Protein AF-A0A8J7PPW5-F1 (afdb_monomer_lite)

pLDDT: mean 78.45, std 9.28, range [43.03, 91.88]

Structure (mmCIF, N/CA/C/O backbone):
data_AF-A0A8J7PPW5-F1
#
_entry.id   AF-A0A8J7PPW5-F1
#
loop_
_atom_site.group_PDB
_atom_site.id
_atom_site.type_symbol
_atom_site.label_atom_id
_atom_site.label_alt_id
_atom_site.label_comp_id
_atom_site.label_asym_id
_atom_site.label_entity_id
_atom_site.label_seq_id
_atom_site.pdbx_PDB_ins_code
_atom_site.Cartn_x
_atom_site.Cartn_y
_atom_site.Cartn_z
_atom_site.occupancy
_atom_site.B_iso_or_equiv
_atom_site.auth_seq_id
_atom_site.auth_comp_id
_atom_site.auth_asym_id
_atom_site.auth_atom_id
_atom_site.pdbx_PDB_model_num
ATOM 1 N N . LEU A 1 1 ? -15.523 -3.954 31.396 1.00 43.03 1 LEU A N 1
ATOM 2 C CA . LEU A 1 1 ? -14.753 -4.811 30.471 1.00 43.03 1 LEU A CA 1
ATOM 3 C C . LEU A 1 1 ? -14.202 -3.891 29.398 1.00 43.03 1 LEU A C 1
ATOM 5 O O . LEU A 1 1 ? -14.954 -3.507 28.519 1.00 43.03 1 LEU A O 1
ATOM 9 N N . THR A 1 2 ? -12.958 -3.439 29.535 1.00 46.41 2 THR A N 1
ATOM 10 C CA . THR A 1 2 ? -12.263 -2.721 28.460 1.00 46.41 2 THR A CA 1
ATOM 11 C C . THR A 1 2 ? -11.803 -3.787 27.477 1.00 46.41 2 THR A C 1
ATOM 13 O O . THR A 1 2 ? -10.902 -4.561 27.792 1.00 46.41 2 THR A O 1
ATOM 16 N N . ASN A 1 3 ? -12.523 -3.938 26.369 1.00 58.72 3 ASN A N 1
ATOM 17 C CA . ASN A 1 3 ? -12.121 -4.861 25.319 1.00 58.72 3 ASN A CA 1
ATOM 18 C C . ASN A 1 3 ? -10.900 -4.243 24.629 1.00 58.72 3 ASN A C 1
ATOM 20 O O . ASN A 1 3 ? -11.012 -3.152 24.076 1.00 58.72 3 ASN A O 1
ATOM 24 N N . GLU A 1 4 ? -9.737 -4.887 24.727 1.00 61.94 4 GLU A N 1
ATOM 25 C CA . GLU A 1 4 ? -8.589 -4.536 23.894 1.00 61.94 4 GLU A CA 1
ATOM 26 C C . GLU A 1 4 ? -9.021 -4.810 22.453 1.00 61.94 4 GLU A C 1
ATOM 28 O O . GLU A 1 4 ? -9.301 -5.954 22.098 1.00 61.94 4 GLU A O 1
ATOM 33 N N . GLY A 1 5 ? -9.208 -3.755 21.663 1.00 67.69 5 GLY A N 1
ATOM 34 C CA . GLY A 1 5 ? -9.745 -3.855 20.314 1.00 67.69 5 GLY A CA 1
ATOM 35 C C . GLY A 1 5 ? -9.038 -4.896 19.439 1.00 67.69 5 GLY A C 1
ATOM 36 O O . GLY A 1 5 ? -7.892 -5.288 19.673 1.00 67.69 5 GLY A O 1
ATOM 37 N N . ILE A 1 6 ? -9.711 -5.357 18.385 1.00 81.06 6 ILE A N 1
ATOM 38 C CA . ILE A 1 6 ? -9.096 -6.279 17.423 1.00 81.06 6 ILE A CA 1
ATOM 39 C C . ILE A 1 6 ? -8.214 -5.459 16.490 1.00 81.06 6 ILE A C 1
ATOM 41 O O . ILE A 1 6 ? -8.717 -4.592 15.779 1.00 81.06 6 ILE A O 1
ATOM 45 N N . THR A 1 7 ? -6.919 -5.773 16.440 1.00 84.19 7 THR A N 1
ATOM 46 C CA . THR A 1 7 ? -5.996 -5.210 15.447 1.00 84.19 7 THR A CA 1
ATOM 47 C C . THR A 1 7 ? -5.552 -6.283 14.459 1.00 84.19 7 THR A C 1
ATOM 49 O O . THR A 1 7 ? -5.260 -7.421 14.828 1.00 84.19 7 THR A O 1
ATOM 52 N N . ALA A 1 8 ? -5.517 -5.929 13.178 1.00 85.19 8 ALA A N 1
ATOM 53 C CA . ALA A 1 8 ? -5.027 -6.773 12.101 1.00 85.19 8 ALA A CA 1
ATOM 54 C C . ALA A 1 8 ? -4.057 -5.977 11.229 1.00 85.19 8 ALA A C 1
ATOM 56 O O . ALA A 1 8 ? -4.326 -4.829 10.880 1.00 85.19 8 ALA A O 1
ATOM 57 N N . ARG A 1 9 ? -2.939 -6.606 10.855 1.00 90.75 9 ARG A N 1
ATOM 58 C CA . ARG A 1 9 ? -1.915 -6.011 9.994 1.00 90.75 9 ARG A CA 1
ATOM 59 C C . ARG A 1 9 ? -1.585 -6.937 8.833 1.00 90.75 9 ARG A C 1
ATOM 61 O O . ARG A 1 9 ? -1.309 -8.118 9.036 1.00 90.75 9 ARG A O 1
ATOM 68 N N . ALA A 1 10 ? -1.561 -6.384 7.628 1.00 85.69 10 ALA A N 1
ATOM 69 C CA . ALA A 1 10 ? -1.131 -7.056 6.413 1.00 85.69 10 ALA A CA 1
ATOM 70 C C . ALA A 1 10 ? 0.064 -6.314 5.807 1.00 85.69 10 ALA A C 1
ATOM 72 O O . ALA A 1 10 ? 0.020 -5.104 5.600 1.00 85.69 10 ALA A O 1
ATOM 73 N N . VAL A 1 11 ? 1.134 -7.047 5.503 1.00 91.88 11 VAL A N 1
ATOM 74 C CA . VAL A 1 11 ? 2.318 -6.510 4.826 1.00 91.88 11 VAL A CA 1
ATOM 75 C C . VAL A 1 11 ? 2.656 -7.415 3.654 1.00 91.88 11 VAL A C 1
ATOM 77 O O . VAL A 1 11 ? 2.755 -8.632 3.807 1.00 91.88 11 VAL A O 1
ATOM 80 N N . GLY A 1 12 ? 2.841 -6.821 2.481 1.00 89.38 12 GLY A N 1
ATOM 81 C CA . GLY A 1 12 ? 3.198 -7.522 1.258 1.00 89.38 12 GLY A CA 1
ATOM 82 C C . GLY A 1 12 ? 4.284 -6.780 0.497 1.00 89.38 12 GLY A C 1
ATOM 83 O O . GLY A 1 12 ? 4.296 -5.553 0.435 1.00 89.38 12 GLY A O 1
ATOM 84 N N . ARG A 1 13 ? 5.197 -7.531 -0.118 1.00 90.94 13 ARG A N 1
ATOM 85 C CA . ARG A 1 13 ? 6.197 -6.996 -1.042 1.00 90.94 13 ARG A CA 1
ATOM 86 C C . ARG A 1 13 ? 6.178 -7.817 -2.315 1.00 90.94 13 ARG A C 1
ATOM 88 O O . ARG A 1 13 ? 6.279 -9.039 -2.272 1.00 90.94 13 ARG A O 1
ATOM 95 N N . LEU A 1 14 ? 6.071 -7.124 -3.435 1.00 82.94 14 LEU A N 1
ATOM 96 C CA . LEU A 1 14 ? 6.085 -7.698 -4.766 1.00 82.94 14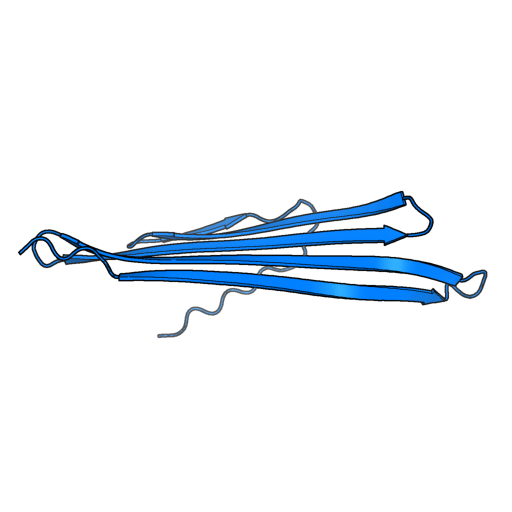 LEU A CA 1
ATOM 97 C C . LEU A 1 14 ? 7.240 -7.080 -5.548 1.00 82.94 14 LEU A C 1
ATOM 99 O O . LEU A 1 14 ? 7.484 -5.873 -5.480 1.00 82.94 14 LEU A O 1
ATOM 103 N N . GLU A 1 15 ? 7.970 -7.914 -6.278 1.00 88.31 15 GLU A N 1
ATOM 104 C CA . GLU A 1 15 ? 9.101 -7.483 -7.090 1.00 88.31 15 GLU A CA 1
ATOM 105 C C . GLU A 1 15 ? 9.022 -8.107 -8.475 1.00 88.31 15 GLU A C 1
ATOM 107 O O . GLU A 1 15 ? 8.753 -9.299 -8.612 1.00 88.31 15 GLU A O 1
ATOM 112 N N . TRP A 1 16 ? 9.318 -7.305 -9.494 1.00 85.00 16 TRP A N 1
ATOM 113 C CA . TRP A 1 16 ? 9.348 -7.749 -10.880 1.00 85.00 16 TRP A CA 1
ATOM 114 C C . TRP A 1 16 ? 10.591 -7.228 -11.582 1.00 85.00 16 TRP A C 1
ATOM 116 O O . TRP A 1 16 ? 10.998 -6.076 -11.399 1.00 85.00 16 TRP A O 1
ATOM 126 N N . SER A 1 17 ? 11.161 -8.065 -12.442 1.00 87.56 17 SER A N 1
ATOM 127 C CA . SER A 1 17 ? 12.060 -7.601 -13.492 1.00 87.56 17 SER A CA 1
ATOM 128 C C . SER A 1 17 ? 11.224 -6.967 -14.595 1.00 87.56 17 SER A C 1
ATOM 130 O O . SER A 1 17 ? 10.292 -7.581 -15.109 1.00 87.56 17 SER A O 1
ATOM 132 N N . VAL A 1 18 ? 11.554 -5.731 -14.946 1.00 81.94 18 VAL A N 1
ATOM 133 C CA . VAL A 1 18 ? 10.913 -5.000 -16.036 1.00 81.94 18 VAL A CA 1
ATOM 134 C C . VAL A 1 18 ? 11.868 -4.984 -17.205 1.00 81.94 18 VAL A C 1
ATOM 136 O O . VAL A 1 18 ? 13.056 -4.728 -17.037 1.00 81.94 18 VAL A O 1
ATOM 139 N N . ASP A 1 19 ? 11.350 -5.239 -18.393 1.00 83.69 19 ASP A N 1
ATOM 140 C CA . ASP A 1 19 ? 12.122 -5.122 -19.610 1.00 83.69 19 ASP A CA 1
ATOM 141 C C . ASP A 1 19 ? 11.262 -4.478 -20.693 1.00 83.69 19 ASP A C 1
ATOM 143 O O . ASP A 1 19 ? 10.183 -4.974 -21.020 1.00 83.69 19 ASP A O 1
ATOM 147 N N . VAL A 1 20 ? 11.716 -3.331 -21.191 1.00 76.25 20 VAL A N 1
ATOM 148 C CA . VAL A 1 20 ? 11.012 -2.532 -22.187 1.00 76.25 20 VAL A CA 1
ATOM 149 C C . VAL A 1 20 ? 11.841 -2.498 -23.460 1.00 76.25 20 VAL A C 1
ATOM 151 O O . VAL A 1 20 ? 12.952 -1.967 -23.485 1.00 76.25 20 VAL A O 1
ATOM 154 N N . ASN A 1 21 ? 11.278 -3.026 -24.543 1.00 79.94 21 ASN A N 1
ATOM 155 C CA . ASN A 1 21 ? 11.833 -2.863 -25.878 1.00 79.94 21 ASN A CA 1
ATOM 156 C C . ASN A 1 21 ? 11.267 -1.583 -26.508 1.00 79.94 21 ASN A C 1
ATOM 158 O O . ASN A 1 21 ? 10.073 -1.499 -26.782 1.00 79.94 21 ASN A O 1
ATOM 162 N N . LEU A 1 22 ? 12.128 -0.593 -26.731 1.00 76.00 22 LEU A N 1
ATOM 163 C CA . LEU A 1 22 ? 11.774 0.712 -27.296 1.00 76.00 22 LEU A CA 1
ATOM 164 C C . LEU A 1 22 ? 11.902 0.748 -28.830 1.00 76.00 22 LEU A C 1
ATOM 166 O O . LEU A 1 22 ? 11.790 1.809 -29.435 1.00 76.00 22 LEU A O 1
ATOM 170 N N . GLY A 1 23 ? 12.193 -0.385 -29.478 1.00 77.75 23 GLY A N 1
ATOM 171 C CA . GLY A 1 23 ? 12.404 -0.486 -30.926 1.00 77.75 23 GLY A CA 1
ATOM 172 C C . GLY A 1 23 ? 13.799 -0.044 -31.389 1.00 77.75 23 GLY A C 1
ATOM 173 O O . GLY A 1 23 ? 14.355 -0.657 -32.292 1.00 77.75 23 GLY A O 1
ATOM 174 N N . PHE A 1 24 ? 14.407 0.949 -30.732 1.00 81.44 24 PHE A N 1
ATOM 175 C CA . PHE A 1 24 ? 15.800 1.383 -30.951 1.00 81.44 24 PHE A CA 1
ATOM 176 C C . PHE A 1 24 ? 16.759 0.968 -29.820 1.00 81.44 24 PHE A C 1
ATOM 178 O O . PHE A 1 24 ? 17.931 1.337 -29.817 1.00 81.44 24 PHE A O 1
ATOM 185 N N . GLY A 1 25 ? 16.270 0.210 -28.838 1.00 74.00 25 GLY A N 1
ATOM 186 C CA . GLY A 1 25 ? 17.047 -0.237 -27.689 1.00 74.00 25 GLY A CA 1
ATOM 187 C C . GLY A 1 25 ? 16.180 -0.959 -26.665 1.00 74.00 25 GLY A C 1
ATOM 188 O O . GLY A 1 25 ? 14.951 -0.923 -26.734 1.00 74.00 25 GLY A O 1
ATOM 189 N N . ARG A 1 26 ? 16.828 -1.623 -25.707 1.00 77.31 26 ARG A N 1
ATOM 190 C CA . ARG A 1 26 ? 16.170 -2.381 -24.640 1.00 77.31 26 ARG A CA 1
ATOM 191 C C . ARG A 1 26 ? 16.551 -1.786 -23.290 1.00 77.31 26 ARG A C 1
ATOM 193 O O . ARG A 1 26 ? 17.731 -1.567 -23.023 1.00 77.31 26 ARG A O 1
ATOM 200 N N . VAL A 1 27 ? 15.555 -1.499 -22.462 1.00 77.75 27 VAL A N 1
ATOM 201 C CA . VAL A 1 27 ? 15.733 -0.952 -21.119 1.00 77.75 27 VAL A CA 1
ATOM 202 C C . VAL A 1 27 ? 15.239 -1.981 -20.121 1.00 77.75 27 VAL A C 1
ATOM 204 O O . VAL A 1 27 ? 14.041 -2.226 -20.012 1.00 77.75 27 VAL A O 1
ATOM 207 N N . SER A 1 28 ? 16.169 -2.567 -19.377 1.00 82.94 28 SER A N 1
ATOM 208 C CA . SER A 1 28 ? 15.845 -3.479 -18.285 1.00 82.94 28 SER A CA 1
ATOM 209 C C . SER A 1 28 ? 15.904 -2.747 -16.944 1.00 82.94 28 SER A C 1
ATOM 211 O O . SER A 1 28 ? 16.663 -1.789 -16.744 1.00 82.94 28 SER A O 1
ATOM 213 N N . GLY A 1 29 ? 15.079 -3.197 -16.013 1.00 83.50 29 GLY A N 1
ATOM 214 C CA . GLY A 1 29 ? 14.860 -2.546 -14.741 1.00 83.50 29 GLY A CA 1
ATOM 215 C C . GLY A 1 29 ? 14.208 -3.450 -13.706 1.00 83.50 29 GLY A C 1
ATOM 216 O O . GLY A 1 29 ? 13.976 -4.638 -13.930 1.00 83.50 29 GLY A O 1
ATOM 217 N N . LYS A 1 30 ? 13.910 -2.866 -12.548 1.00 85.94 30 LYS A N 1
ATOM 218 C CA . LYS A 1 30 ? 13.211 -3.529 -11.447 1.00 85.94 30 LYS A CA 1
ATOM 219 C C . LYS A 1 30 ? 12.063 -2.653 -10.972 1.00 85.94 30 LYS A C 1
ATOM 221 O O . LYS A 1 30 ? 12.285 -1.488 -10.638 1.00 85.94 30 LYS A O 1
ATOM 226 N N . ALA A 1 31 ? 10.868 -3.229 -10.924 1.00 80.69 31 ALA A N 1
ATOM 227 C CA . ALA A 1 31 ? 9.723 -2.656 -10.237 1.00 80.69 31 ALA A CA 1
ATOM 228 C C . ALA A 1 31 ? 9.587 -3.315 -8.864 1.00 80.69 31 ALA A C 1
ATOM 230 O O . ALA A 1 31 ? 9.667 -4.538 -8.745 1.00 80.69 31 ALA A O 1
ATOM 231 N N . VAL A 1 32 ? 9.386 -2.506 -7.831 1.00 85.50 32 VAL A N 1
ATOM 232 C CA . VAL A 1 32 ? 9.071 -2.978 -6.480 1.00 85.50 32 VAL A CA 1
ATOM 233 C C . VAL A 1 32 ? 7.801 -2.287 -6.026 1.00 85.50 32 VAL A C 1
ATOM 235 O O . VAL A 1 32 ? 7.707 -1.064 -6.137 1.00 85.50 32 VAL A O 1
ATOM 238 N N . ALA A 1 33 ? 6.858 -3.070 -5.512 1.00 81.50 33 ALA A N 1
ATOM 239 C CA . ALA A 1 33 ? 5.693 -2.579 -4.801 1.00 81.50 33 ALA A CA 1
ATOM 240 C C . ALA A 1 33 ? 5.700 -3.123 -3.370 1.00 81.50 33 ALA A C 1
ATOM 242 O O . ALA A 1 33 ? 5.909 -4.318 -3.156 1.00 81.50 33 ALA A O 1
ATOM 243 N N . GLN A 1 34 ? 5.464 -2.256 -2.396 1.00 88.25 34 GLN A N 1
ATOM 244 C CA . GLN A 1 34 ? 5.258 -2.639 -1.004 1.00 88.25 34 GLN A CA 1
ATOM 245 C C . GLN A 1 34 ? 3.899 -2.129 -0.558 1.00 88.25 34 GLN A C 1
ATOM 247 O O . GLN A 1 34 ? 3.587 -0.959 -0.766 1.00 88.25 34 GLN A O 1
ATOM 252 N N . VAL A 1 35 ? 3.110 -3.019 0.032 1.00 86.56 35 VAL A N 1
ATOM 253 C CA . VAL A 1 35 ? 1.783 -2.733 0.564 1.00 86.56 35 VAL A CA 1
ATOM 254 C C . VAL A 1 35 ? 1.809 -2.977 2.061 1.00 86.56 35 VAL A C 1
ATOM 256 O O . VAL A 1 35 ? 2.255 -4.030 2.513 1.00 86.56 35 VAL A O 1
ATOM 259 N N . GLU A 1 36 ? 1.313 -2.013 2.816 1.00 89.25 36 GLU A N 1
ATOM 260 C CA . GLU A 1 36 ? 1.076 -2.137 4.249 1.00 89.25 36 GLU A CA 1
ATOM 261 C C . GLU A 1 36 ? -0.353 -1.716 4.533 1.00 89.25 36 GLU A C 1
ATOM 263 O O . GLU A 1 36 ? -0.784 -0.665 4.062 1.00 89.25 36 GLU A O 1
ATOM 268 N N . ALA A 1 37 ? -1.084 -2.532 5.278 1.00 86.38 37 ALA A N 1
ATOM 269 C CA . ALA A 1 37 ? -2.422 -2.213 5.724 1.00 86.38 37 ALA A CA 1
ATOM 270 C C . ALA A 1 37 ? -2.596 -2.572 7.196 1.00 86.38 37 ALA A C 1
ATOM 272 O O . ALA A 1 37 ? -2.162 -3.635 7.639 1.00 86.38 37 ALA A O 1
ATOM 273 N N . ASP A 1 38 ? -3.277 -1.695 7.916 1.00 87.31 38 ASP A N 1
ATOM 274 C CA . ASP A 1 38 ? -3.642 -1.843 9.313 1.00 87.31 38 ASP A CA 1
ATOM 275 C C . ASP A 1 38 ? -5.150 -1.639 9.442 1.00 87.31 38 ASP A C 1
ATOM 277 O O . ASP A 1 38 ? -5.733 -0.761 8.799 1.00 87.31 38 ASP A O 1
ATOM 281 N N . LEU A 1 39 ? -5.778 -2.452 10.280 1.00 86.75 39 LEU A N 1
ATOM 282 C CA . LEU A 1 39 ? -7.183 -2.361 10.643 1.00 86.75 39 LEU A CA 1
ATOM 283 C C . LEU A 1 39 ? -7.295 -2.503 12.157 1.00 86.75 39 LEU A C 1
ATOM 285 O O . LEU A 1 39 ? -6.683 -3.398 12.737 1.00 86.75 39 LEU A O 1
ATOM 289 N N . ALA A 1 40 ? -8.087 -1.646 12.783 1.00 85.75 40 ALA A N 1
ATOM 290 C CA . ALA A 1 40 ? -8.374 -1.678 14.205 1.00 85.75 40 ALA A CA 1
ATOM 291 C C . ALA A 1 40 ? -9.877 -1.504 14.450 1.00 85.75 40 ALA A C 1
ATOM 293 O O . ALA A 1 40 ? -10.529 -0.655 13.836 1.00 85.75 40 ALA A O 1
ATOM 294 N N . LEU A 1 41 ? -10.404 -2.327 15.351 1.00 84.44 41 LEU A N 1
ATOM 295 C CA . LEU A 1 41 ? -11.773 -2.293 15.849 1.00 84.44 41 LEU A CA 1
ATOM 296 C C . LEU A 1 41 ? -11.738 -2.075 17.356 1.00 84.44 41 LEU A C 1
ATOM 298 O O . LEU A 1 41 ? -11.389 -3.000 18.085 1.00 84.44 41 LEU A O 1
ATOM 302 N N . ASP A 1 42 ? -12.150 -0.900 17.808 1.00 83.88 42 ASP A N 1
ATOM 303 C CA . ASP A 1 42 ? -12.209 -0.554 19.227 1.00 83.88 42 ASP A CA 1
ATOM 304 C C . ASP A 1 42 ? -13.661 -0.5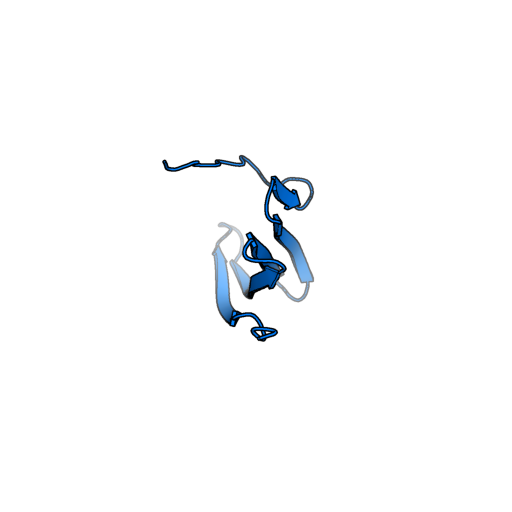11 19.710 1.00 83.88 42 ASP A C 1
ATOM 306 O O . ASP A 1 42 ? -14.563 -0.146 18.955 1.00 83.88 42 ASP A O 1
ATOM 310 N N . ILE A 1 43 ? -13.898 -0.901 20.966 1.00 81.38 43 ILE A N 1
ATOM 311 C CA . ILE A 1 43 ? -15.219 -0.805 21.600 1.00 81.38 43 ILE A CA 1
ATOM 312 C C . ILE A 1 43 ? -15.107 0.107 22.816 1.00 81.38 43 ILE A C 1
ATOM 314 O O . ILE A 1 43 ? -14.489 -0.264 23.815 1.00 81.38 43 ILE A O 1
ATOM 318 N N . GLU A 1 44 ? -15.736 1.274 22.741 1.00 81.25 44 GLU A N 1
ATOM 319 C CA . GLU A 1 44 ? -15.761 2.276 23.808 1.00 81.25 44 GLU A CA 1
ATOM 320 C C . GLU A 1 44 ? -17.222 2.602 24.131 1.00 81.25 44 GLU A C 1
ATOM 322 O O . GLU A 1 44 ? -18.016 2.869 23.234 1.00 81.25 44 GLU A O 1
ATOM 327 N N . ASP A 1 45 ? -17.610 2.473 25.403 1.00 85.44 45 ASP A N 1
ATOM 328 C CA . ASP A 1 45 ? -18.975 2.727 25.896 1.00 85.44 45 ASP A CA 1
ATOM 329 C C . ASP A 1 45 ? -20.111 2.009 25.132 1.00 85.44 45 ASP A C 1
ATOM 331 O O . ASP A 1 45 ? -21.257 2.453 25.100 1.00 85.44 45 ASP A O 1
ATOM 335 N N . GLY A 1 46 ? -19.807 0.844 24.550 1.00 79.88 46 GLY A N 1
ATOM 336 C CA . GLY A 1 46 ? -20.756 0.049 23.763 1.00 79.88 46 GLY A CA 1
ATOM 337 C C . GLY A 1 46 ? -20.878 0.480 22.298 1.00 79.88 46 GLY A C 1
ATOM 338 O O . GLY A 1 46 ? -21.585 -0.181 21.538 1.00 79.88 46 GLY A O 1
ATOM 339 N N . GLU A 1 47 ? -20.166 1.526 21.883 1.00 80.94 47 GLU A N 1
ATOM 340 C CA . GLU A 1 47 ? -20.004 1.912 20.484 1.00 80.94 47 GLU A CA 1
ATOM 341 C C . GLU A 1 47 ? -18.781 1.220 19.867 1.00 80.94 47 GLU A C 1
ATOM 343 O O . GLU A 1 47 ? -17.756 1.025 20.521 1.00 80.94 47 GLU A O 1
ATOM 348 N N . VAL A 1 48 ? -18.892 0.838 18.590 1.00 81.00 48 VAL A N 1
ATOM 349 C CA . VAL A 1 48 ? -17.805 0.210 17.823 1.00 81.00 48 VAL A CA 1
ATOM 350 C C . VAL A 1 48 ? -17.158 1.252 16.915 1.00 81.00 48 VAL A C 1
ATOM 352 O O . VAL A 1 48 ? -17.825 1.861 16.076 1.00 81.00 48 VAL A O 1
ATOM 355 N N . PHE A 1 49 ? -15.845 1.413 17.038 1.00 83.94 49 PHE A N 1
ATOM 356 C CA . PHE A 1 49 ? -15.034 2.310 16.227 1.00 83.94 49 PHE A CA 1
ATOM 357 C C . PHE A 1 49 ? -14.146 1.504 15.282 1.00 83.94 49 PHE A C 1
ATOM 359 O O . PHE A 1 49 ? -13.355 0.671 15.713 1.00 83.94 49 PHE A O 1
ATOM 366 N N . LEU A 1 50 ? -14.262 1.781 13.983 1.00 83.44 50 LEU A N 1
ATOM 367 C CA . LEU A 1 50 ? -13.390 1.218 12.957 1.00 83.44 50 LEU A CA 1
ATOM 368 C C . LEU A 1 50 ? -12.370 2.268 12.527 1.00 83.44 50 LEU A C 1
ATOM 370 O O . LEU A 1 50 ? -12.727 3.365 12.081 1.00 83.44 50 LEU A O 1
ATOM 374 N N . SER A 1 51 ? -11.094 1.912 12.596 1.00 84.81 51 SER A N 1
ATOM 375 C CA . SER A 1 51 ? -10.032 2.671 11.952 1.00 84.81 51 SER A CA 1
ATOM 376 C C . SER A 1 51 ? -9.153 1.758 11.119 1.00 84.81 51 SER A C 1
ATOM 378 O O . SER A 1 51 ? -9.017 0.569 11.387 1.00 84.81 51 SER A O 1
ATOM 380 N N . GLY A 1 52 ? -8.579 2.306 10.062 1.00 84.62 52 GLY A N 1
ATOM 381 C CA . GLY A 1 52 ? -7.666 1.554 9.228 1.00 84.62 52 GLY A CA 1
ATOM 382 C C . GLY A 1 52 ? -6.886 2.453 8.296 1.00 84.62 52 GLY A C 1
ATOM 383 O O . GLY A 1 52 ? -7.288 3.579 7.994 1.00 84.62 52 GLY A O 1
ATOM 384 N N . SER A 1 53 ? -5.757 1.949 7.836 1.00 85.94 53 SER A N 1
ATOM 385 C 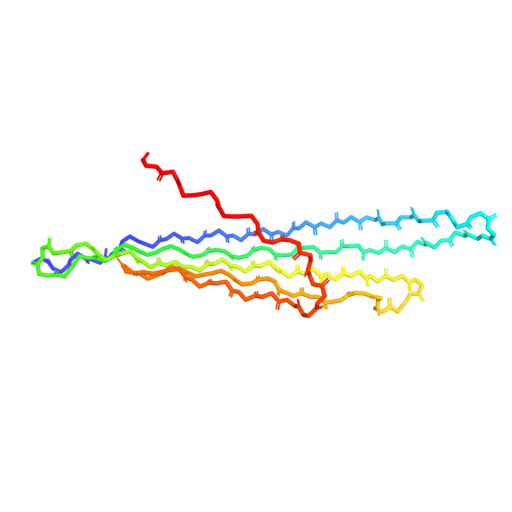CA . SER A 1 53 ? -4.928 2.601 6.835 1.00 85.94 53 SER A CA 1
ATOM 386 C C . SER A 1 53 ? -4.364 1.570 5.888 1.00 85.94 53 SER A C 1
ATOM 388 O O . SER A 1 53 ? -4.033 0.470 6.303 1.00 85.94 53 SER A O 1
ATOM 390 N N . ALA A 1 54 ? -4.222 1.940 4.626 1.00 83.19 54 ALA A N 1
ATOM 391 C CA . ALA A 1 54 ? -3.480 1.175 3.647 1.00 83.19 54 ALA A CA 1
ATOM 392 C C . ALA A 1 54 ? -2.521 2.113 2.921 1.00 83.19 54 ALA A C 1
ATOM 394 O O . ALA A 1 54 ? -2.881 3.230 2.551 1.00 83.19 54 ALA A O 1
ATOM 395 N N . SER A 1 55 ? -1.295 1.669 2.702 1.00 85.38 55 SER A N 1
ATOM 396 C CA . SER A 1 55 ? -0.323 2.371 1.884 1.00 85.38 55 SER A CA 1
ATOM 397 C C . SER A 1 55 ? 0.287 1.411 0.880 1.00 85.38 55 SER A C 1
ATOM 399 O O . SER A 1 55 ? 0.566 0.256 1.191 1.00 85.38 55 SER A O 1
ATOM 401 N N . ALA A 1 56 ? 0.473 1.894 -0.341 1.00 81.75 56 ALA A N 1
ATOM 402 C CA . ALA A 1 56 ? 1.181 1.188 -1.389 1.00 81.75 56 ALA A CA 1
ATOM 403 C C . ALA A 1 56 ? 2.280 2.104 -1.916 1.00 81.75 56 ALA A C 1
ATOM 405 O O . ALA A 1 56 ? 2.004 3.206 -2.388 1.00 81.75 56 ALA A O 1
ATOM 406 N N . THR A 1 57 ? 3.531 1.665 -1.840 1.00 85.94 57 THR A N 1
ATOM 407 C CA . THR A 1 57 ? 4.674 2.388 -2.404 1.00 85.94 57 THR A CA 1
ATOM 408 C C . THR A 1 57 ? 5.201 1.631 -3.608 1.00 85.94 57 THR A C 1
ATOM 410 O O . THR A 1 57 ? 5.298 0.407 -3.586 1.00 85.94 57 THR A O 1
ATOM 413 N N . GLY A 1 58 ? 5.508 2.360 -4.677 1.00 82.75 58 GLY A N 1
ATOM 414 C CA . GLY A 1 58 ? 6.007 1.812 -5.930 1.00 82.75 58 GLY A CA 1
ATOM 415 C C . GLY A 1 58 ? 7.280 2.521 -6.368 1.00 82.75 58 GLY A C 1
ATOM 416 O O . GLY A 1 58 ? 7.339 3.753 -6.362 1.00 82.75 58 GLY A O 1
ATOM 417 N N . LYS A 1 59 ? 8.289 1.751 -6.784 1.00 85.00 59 LYS A N 1
ATOM 418 C CA . LYS A 1 59 ? 9.531 2.274 -7.367 1.00 85.00 59 LYS A CA 1
ATOM 419 C C . LYS A 1 59 ? 9.903 1.507 -8.629 1.00 85.00 59 LYS A C 1
ATOM 421 O O . LYS A 1 59 ? 9.909 0.279 -8.617 1.00 85.00 59 LYS A O 1
ATOM 426 N N . LEU A 1 60 ? 10.283 2.234 -9.681 1.00 78.81 60 LEU A N 1
ATOM 427 C CA . LEU A 1 60 ? 10.871 1.677 -10.900 1.00 78.81 60 LEU A CA 1
ATOM 428 C C . LEU A 1 60 ? 12.299 2.199 -11.077 1.00 78.81 60 LEU A C 1
ATOM 430 O O . LEU A 1 60 ? 12.535 3.411 -11.096 1.00 78.81 60 LEU A O 1
ATOM 434 N N . ILE A 1 61 ? 13.245 1.273 -11.218 1.00 82.38 61 ILE A N 1
ATOM 435 C CA . ILE A 1 61 ? 14.654 1.559 -11.507 1.00 82.38 61 ILE A CA 1
ATOM 436 C C . ILE A 1 61 ? 14.975 1.010 -12.891 1.00 82.38 61 ILE A C 1
ATOM 438 O O . ILE A 1 61 ? 14.752 -0.172 -13.124 1.00 82.38 61 ILE A O 1
ATOM 442 N N . ALA A 1 62 ? 15.525 1.836 -13.775 1.00 80.12 62 ALA A N 1
ATOM 443 C CA . ALA A 1 62 ? 15.909 1.473 -15.135 1.00 80.12 62 ALA A CA 1
ATOM 444 C C . ALA A 1 62 ? 17.309 2.018 -15.448 1.00 80.12 62 ALA A C 1
ATOM 446 O O . ALA A 1 62 ? 17.587 3.191 -15.197 1.00 80.12 62 ALA A O 1
ATOM 447 N N . GLY A 1 63 ? 18.213 1.167 -15.949 1.00 78.25 63 GLY A N 1
ATOM 448 C CA . GLY A 1 63 ? 19.590 1.576 -16.272 1.00 78.25 63 GLY A CA 1
ATOM 449 C C . GLY A 1 63 ? 20.360 2.203 -15.097 1.00 78.25 63 GLY A C 1
ATOM 450 O O . GLY A 1 63 ? 21.164 3.104 -15.301 1.00 78.25 63 GLY A O 1
ATOM 451 N N . GLY A 1 64 ? 20.060 1.787 -13.860 1.00 80.69 64 GLY A N 1
ATOM 452 C CA . GLY A 1 64 ? 20.644 2.347 -12.632 1.00 80.69 64 GLY A CA 1
ATOM 453 C C . GLY A 1 64 ? 19.966 3.618 -12.098 1.00 80.69 64 GLY A C 1
ATOM 454 O O . GLY A 1 64 ? 20.253 4.020 -10.974 1.00 80.69 64 GLY A O 1
ATOM 455 N N . ASN A 1 65 ? 19.023 4.212 -12.836 1.00 79.50 65 ASN A N 1
ATOM 456 C CA . ASN A 1 65 ? 18.328 5.441 -12.444 1.00 79.50 65 ASN A CA 1
ATOM 457 C C . ASN A 1 65 ? 16.904 5.160 -11.949 1.00 79.50 65 ASN A C 1
ATOM 459 O O . ASN A 1 65 ? 16.213 4.287 -12.472 1.00 79.50 65 ASN A O 1
ATOM 463 N N . THR A 1 66 ? 16.437 5.917 -10.950 1.00 80.69 66 THR A N 1
ATOM 464 C CA . THR A 1 66 ? 15.025 5.867 -10.529 1.00 80.69 66 THR A CA 1
ATOM 465 C C . THR A 1 66 ? 14.194 6.680 -11.513 1.00 80.69 66 THR A C 1
ATOM 467 O O . THR A 1 66 ? 14.380 7.888 -11.611 1.00 80.69 66 THR A O 1
ATOM 470 N N . VAL A 1 67 ? 13.287 6.021 -12.230 1.00 80.75 67 VAL A N 1
ATOM 471 C CA . VAL A 1 67 ? 12.430 6.661 -13.246 1.00 80.75 67 VAL A CA 1
ATOM 472 C C . VAL A 1 67 ? 11.023 6.945 -12.729 1.00 80.75 67 VAL A C 1
ATOM 474 O O . VAL A 1 67 ? 10.353 7.846 -13.218 1.00 80.75 67 VAL A O 1
ATOM 477 N N . PHE A 1 68 ? 10.589 6.212 -11.704 1.00 78.12 68 PHE A N 1
ATOM 478 C CA . PHE A 1 68 ? 9.343 6.472 -10.996 1.00 78.12 68 PHE A CA 1
ATOM 479 C C . PHE A 1 68 ? 9.501 6.133 -9.516 1.00 78.12 68 PHE A C 1
ATOM 481 O O . PHE A 1 68 ? 10.111 5.120 -9.159 1.00 78.12 68 PHE A O 1
ATOM 488 N N . SER A 1 69 ? 8.924 6.975 -8.666 1.00 83.62 69 SER A N 1
ATOM 489 C CA . SER A 1 69 ? 8.761 6.733 -7.238 1.00 83.62 69 SER A CA 1
ATOM 490 C C . SER A 1 69 ? 7.475 7.410 -6.787 1.00 83.62 69 SER A C 1
ATOM 492 O O . SER A 1 69 ? 7.326 8.619 -6.957 1.00 83.62 69 SER A O 1
ATOM 494 N N . GLY A 1 70 ? 6.555 6.648 -6.208 1.00 80.38 70 GLY A N 1
ATOM 495 C CA . GLY A 1 70 ? 5.277 7.174 -5.741 1.00 80.38 70 GLY A CA 1
ATOM 496 C C . GLY A 1 70 ? 4.690 6.339 -4.613 1.00 80.38 70 GLY A C 1
ATOM 497 O O . GLY A 1 70 ? 5.026 5.166 -4.459 1.00 80.38 70 GLY A O 1
ATOM 498 N N . SER A 1 71 ? 3.812 6.953 -3.826 1.00 82.00 71 SER A N 1
ATOM 499 C CA . SER A 1 71 ? 3.056 6.289 -2.768 1.00 82.00 71 SER A CA 1
ATOM 500 C C . SER A 1 71 ? 1.587 6.677 -2.824 1.00 82.00 71 SER A C 1
ATOM 502 O O . SER A 1 71 ? 1.258 7.856 -2.927 1.00 82.00 71 SER A O 1
ATOM 504 N N . ILE A 1 72 ? 0.709 5.686 -2.741 1.00 76.81 72 ILE A N 1
ATOM 505 C CA . ILE A 1 72 ? -0.725 5.872 -2.549 1.00 76.81 72 ILE A CA 1
ATOM 506 C C . ILE A 1 72 ? -1.026 5.553 -1.093 1.00 76.81 72 ILE A C 1
ATOM 508 O O . ILE A 1 72 ? -0.566 4.540 -0.572 1.00 76.81 72 ILE A O 1
ATOM 512 N N . GLU A 1 73 ? -1.790 6.420 -0.444 1.00 84.19 73 GLU A N 1
ATOM 513 C CA . GLU A 1 73 ? -2.231 6.246 0.935 1.00 84.19 73 GLU A CA 1
ATOM 514 C C . GLU A 1 73 ? -3.761 6.328 0.977 1.00 84.19 73 GLU A C 1
ATOM 516 O O . GLU A 1 73 ? -4.368 7.222 0.383 1.00 84.19 73 GLU A O 1
ATOM 521 N N . ALA A 1 74 ? -4.380 5.409 1.705 1.00 77.31 74 ALA A N 1
ATOM 522 C CA . ALA A 1 74 ? -5.799 5.377 2.008 1.00 77.31 74 ALA A CA 1
ATOM 523 C C . ALA A 1 74 ? -5.984 5.222 3.520 1.00 77.31 74 ALA A C 1
ATOM 525 O O . ALA A 1 74 ? -5.190 4.562 4.190 1.00 77.31 74 ALA A O 1
ATOM 526 N N . GLY A 1 75 ? -7.030 5.821 4.070 1.00 79.62 75 GLY A N 1
ATOM 527 C CA . GLY A 1 75 ? -7.367 5.689 5.479 1.00 79.62 75 GLY A CA 1
ATOM 528 C C . GLY A 1 75 ? -8.861 5.787 5.715 1.00 79.62 75 GLY A C 1
ATOM 529 O O . GLY A 1 75 ? -9.560 6.518 5.016 1.00 79.62 75 GLY A O 1
ATOM 530 N N . VAL A 1 76 ? -9.329 5.072 6.728 1.00 79.94 76 VAL A N 1
ATOM 531 C CA . VAL A 1 76 ? -10.695 5.123 7.234 1.00 79.94 76 VAL A CA 1
ATOM 532 C C . VAL A 1 76 ? -10.662 5.425 8.727 1.00 79.94 76 VAL A C 1
ATOM 534 O O . VAL A 1 76 ? -9.813 4.936 9.472 1.00 79.94 76 VAL A O 1
ATOM 537 N N . ARG A 1 77 ? -11.584 6.272 9.163 1.00 78.25 77 ARG A N 1
ATOM 538 C CA . ARG A 1 77 ? -11.952 6.468 10.570 1.00 78.25 77 ARG A CA 1
ATOM 539 C C . ARG A 1 77 ? -13.468 6.471 10.620 1.00 78.25 77 ARG A C 1
ATOM 541 O O . ARG A 1 77 ? -14.057 6.903 9.640 1.00 78.25 77 ARG A O 1
ATOM 548 N N . SER A 1 78 ? -14.082 6.061 11.727 1.00 68.56 78 SER A N 1
ATOM 549 C CA . SER A 1 78 ? -15.511 5.723 11.909 1.00 68.56 78 SER A CA 1
ATOM 550 C C . SER A 1 78 ? -16.597 6.547 11.180 1.00 68.56 78 SER A C 1
ATOM 552 O O . SER A 1 78 ? -17.740 6.111 11.144 1.00 68.56 78 SER A O 1
ATOM 554 N N . LYS A 1 79 ? -16.306 7.729 10.620 1.00 68.06 79 LYS A N 1
ATOM 555 C CA . LYS A 1 79 ? -17.241 8.581 9.862 1.00 68.06 79 LYS A CA 1
ATOM 556 C C . LYS A 1 79 ? -16.672 9.152 8.550 1.00 68.06 79 LYS A C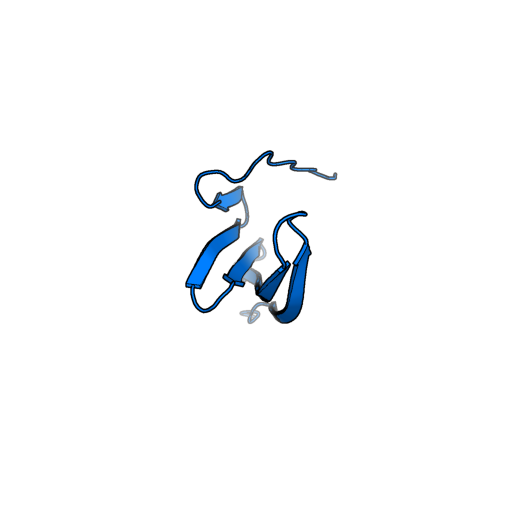 1
ATOM 558 O O . LYS A 1 79 ? -17.210 10.126 8.031 1.00 68.06 79 LYS A O 1
ATOM 563 N N . GLY A 1 80 ? -15.579 8.608 8.012 1.00 68.50 80 GLY A N 1
ATOM 564 C CA . GLY A 1 80 ? -15.013 9.106 6.760 1.00 68.50 80 GLY A CA 1
ATOM 565 C C . GLY A 1 80 ? -13.805 8.337 6.235 1.00 68.50 80 GLY A C 1
ATOM 566 O O . GLY A 1 80 ? -13.068 7.685 6.975 1.00 68.50 80 GLY A O 1
ATOM 567 N N . PHE A 1 81 ? -13.591 8.469 4.931 1.00 78.56 81 PHE A N 1
ATOM 568 C CA . PHE A 1 81 ? -12.433 7.946 4.219 1.00 78.56 81 PHE A CA 1
ATOM 569 C C . PHE A 1 81 ? -11.561 9.092 3.701 1.00 78.56 81 PHE A C 1
ATOM 571 O O . PHE A 1 81 ? -12.038 10.182 3.384 1.00 78.56 81 PHE A O 1
ATOM 578 N N . ARG A 1 82 ? -10.257 8.844 3.607 1.00 79.38 82 ARG A N 1
ATOM 579 C CA . ARG A 1 82 ? -9.283 9.754 3.009 1.00 79.38 82 ARG A CA 1
ATOM 580 C C . ARG A 1 82 ? -8.395 8.976 2.061 1.00 79.38 82 ARG A C 1
ATOM 582 O O . ARG A 1 82 ? -7.815 7.971 2.452 1.00 79.38 82 ARG A O 1
ATOM 589 N N . PHE A 1 83 ? -8.201 9.525 0.872 1.00 77.44 83 PHE A N 1
ATOM 590 C CA . PHE A 1 83 ? -7.194 9.061 -0.070 1.00 77.44 83 PHE A CA 1
ATOM 591 C C . PHE A 1 83 ? -6.183 10.173 -0.343 1.00 77.44 83 PHE A C 1
ATOM 593 O O . PHE A 1 83 ? -6.520 11.360 -0.338 1.00 77.44 83 PHE A O 1
ATOM 600 N N . LYS A 1 84 ? -4.929 9.798 -0.565 1.00 80.38 84 LYS A N 1
ATOM 601 C CA . LYS A 1 84 ? -3.847 10.698 -0.955 1.00 80.38 84 LYS A CA 1
ATOM 602 C C . LYS A 1 84 ? -3.014 10.007 -2.024 1.00 80.38 84 LYS A C 1
ATOM 604 O O . LYS A 1 84 ? -2.465 8.930 -1.802 1.00 80.38 84 LYS A O 1
ATOM 609 N N . PHE A 1 85 ? -2.915 10.664 -3.172 1.00 76.19 85 PHE A N 1
ATOM 610 C CA . PHE A 1 85 ? -2.219 10.157 -4.347 1.00 76.19 85 PHE A CA 1
ATOM 611 C C . PHE A 1 85 ? -1.004 11.034 -4.687 1.00 76.19 85 PHE A C 1
ATOM 613 O O . PHE A 1 85 ? -1.009 12.236 -4.393 1.00 76.19 85 PHE A O 1
ATOM 620 N N . PRO A 1 86 ? 0.029 10.475 -5.337 1.00 72.56 86 PRO A N 1
ATOM 621 C CA . PRO A 1 86 ? 1.074 11.249 -5.990 1.00 72.56 86 PRO A CA 1
ATOM 622 C C . PRO A 1 86 ? 0.489 12.170 -7.064 1.00 72.56 86 PRO A C 1
ATOM 624 O O . PRO A 1 86 ? -0.519 11.855 -7.701 1.00 72.56 86 PRO A O 1
ATOM 627 N N . LYS A 1 87 ? 1.162 13.295 -7.323 1.00 69.44 87 LYS A N 1
ATOM 628 C CA . LYS A 1 87 ? 0.819 14.151 -8.467 1.00 69.44 87 LYS A CA 1
ATOM 629 C C . LYS A 1 87 ? 0.944 13.348 -9.767 1.00 69.44 87 LYS A C 1
ATOM 631 O O . LYS A 1 87 ? 1.955 12.683 -9.973 1.00 69.44 87 LYS A O 1
ATOM 636 N N . GLY A 1 88 ? -0.061 13.451 -10.637 1.00 63.88 88 GLY A N 1
ATOM 637 C CA . GLY A 1 88 ? -0.081 12.767 -11.935 1.00 63.88 88 GLY A CA 1
ATOM 638 C C . GLY A 1 88 ? -0.636 11.340 -11.912 1.00 63.88 88 GLY A C 1
ATOM 639 O O . GLY A 1 88 ? -0.588 10.674 -12.941 1.00 63.88 88 GLY A O 1
ATOM 640 N N . VAL A 1 89 ? -1.173 10.865 -10.781 1.00 66.00 89 VAL A N 1
ATOM 641 C CA . VAL A 1 89 ? -2.044 9.680 -10.790 1.00 66.00 89 VAL A CA 1
ATOM 642 C C . VAL A 1 89 ? -3.350 10.024 -11.505 1.00 66.00 89 VAL A C 1
ATOM 644 O O . VAL A 1 89 ? -3.858 11.133 -11.350 1.00 66.00 89 VAL A O 1
ATOM 647 N N . GLY A 1 90 ? -3.815 9.089 -12.338 1.00 64.69 90 GLY A N 1
ATOM 648 C CA . GLY A 1 90 ? -5.002 9.226 -13.179 1.00 64.69 90 GLY A CA 1
ATOM 649 C C . GLY A 1 90 ? -6.315 9.194 -12.393 1.00 64.69 90 GLY A C 1
ATOM 650 O O . GLY A 1 90 ? -6.458 9.836 -11.357 1.00 64.69 90 GLY A O 1
ATOM 651 N N . GLU A 1 91 ? -7.300 8.474 -12.916 1.00 63.59 91 GLU A N 1
ATOM 652 C CA . GLU A 1 91 ? -8.660 8.462 -12.378 1.00 63.59 91 GLU A CA 1
ATOM 653 C C . GLU A 1 91 ? -8.767 7.720 -11.035 1.00 63.59 91 GLU A C 1
ATOM 655 O O . GLU A 1 91 ? -8.174 6.657 -10.839 1.00 63.59 91 GLU A O 1
ATOM 660 N N . LEU A 1 92 ? -9.540 8.298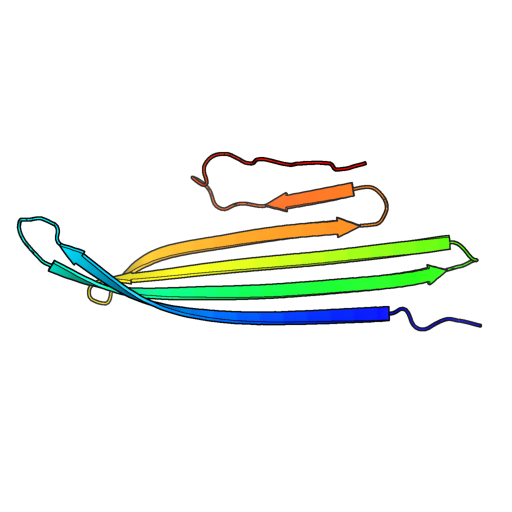 -10.112 1.00 63.56 92 LEU A N 1
ATOM 661 C CA . LEU A 1 92 ? -9.972 7.658 -8.874 1.00 63.56 92 LEU A CA 1
ATOM 662 C C . LEU A 1 92 ? -11.395 7.136 -9.074 1.00 63.56 92 LEU A C 1
ATOM 664 O O . LEU A 1 92 ? -12.330 7.929 -9.164 1.00 63.56 92 LEU A O 1
ATOM 668 N N . THR A 1 93 ? -11.556 5.817 -9.066 1.00 66.19 93 THR A N 1
ATOM 669 C CA . THR A 1 93 ? -12.871 5.171 -8.999 1.00 66.19 93 THR A CA 1
ATOM 670 C C . THR A 1 93 ? -13.127 4.726 -7.561 1.00 66.19 93 THR A C 1
ATOM 672 O O . THR A 1 93 ? -12.301 4.027 -6.973 1.00 66.19 93 THR A O 1
ATOM 675 N N . VAL A 1 94 ? -14.246 5.163 -6.979 1.00 66.75 94 VAL A N 1
ATOM 676 C CA . VAL A 1 94 ? -14.704 4.740 -5.649 1.00 66.75 94 VAL A CA 1
ATOM 677 C C . VAL A 1 94 ? -16.047 4.050 -5.819 1.00 66.75 94 VAL A C 1
ATOM 679 O O . VAL A 1 94 ? -17.021 4.707 -6.177 1.00 66.75 94 VAL A O 1
ATOM 682 N N . ASP A 1 95 ? -16.091 2.756 -5.513 1.00 68.38 95 ASP A N 1
ATOM 683 C CA . ASP A 1 95 ? -17.337 2.005 -5.405 1.00 68.38 95 ASP A CA 1
ATOM 684 C C . ASP A 1 95 ? -17.730 1.917 -3.928 1.00 68.38 95 ASP A C 1
ATOM 686 O O . ASP A 1 95 ? -17.052 1.280 -3.118 1.00 68.38 95 ASP A O 1
ATOM 690 N N . LEU A 1 96 ? -18.810 2.609 -3.569 1.00 64.38 96 LEU A N 1
ATOM 691 C CA . LEU A 1 96 ? -19.460 2.465 -2.270 1.00 64.38 96 LEU A CA 1
ATOM 692 C C . LEU A 1 96 ? -20.531 1.383 -2.433 1.00 64.38 96 LEU A C 1
ATOM 694 O O . LEU A 1 96 ? -21.533 1.616 -3.103 1.00 64.38 96 LEU A O 1
ATOM 698 N N . PHE A 1 97 ? -20.285 0.193 -1.887 1.00 68.19 97 PHE A N 1
ATOM 699 C CA . PHE A 1 97 ? -21.297 -0.862 -1.823 1.00 68.19 97 PHE A CA 1
ATOM 700 C C . PHE A 1 97 ? -22.157 -0.679 -0.563 1.00 68.19 97 PHE A C 1
ATOM 702 O O . PHE A 1 97 ? -21.610 -0.358 0.496 1.00 68.19 97 PHE A O 1
ATOM 709 N N . ASP A 1 98 ? -23.468 -0.888 -0.712 1.00 49.72 98 ASP A N 1
ATOM 710 C CA . ASP A 1 98 ? -24.454 -0.998 0.377 1.00 49.72 98 ASP A CA 1
ATOM 711 C C . ASP A 1 98 ? -24.430 -2.391 1.032 1.00 49.72 98 ASP A C 1
ATOM 713 O O . ASP A 1 98 ? -24.271 -3.396 0.293 1.00 49.72 98 ASP A O 1
#

Secondary structure (DSSP, 8-state):
-----EEEEEEEEEEEEEEEE-SS-EEEEEEEEEEEEEEEEEEETTEEEEEEEEEEEEEEEETTEEEEEEEEEEEEETTEEEEE--TT----------

Sequence (98 aa):
LTNEGITARAVGRLEWSVDVNLGFGRVSGKAVAQVEADLALDIEDGEVFLSGSASATGKLIAGGNTVFSGSIEAGVRSKGFRFKFPKGVGELTVDLFD

Foldseek 3Di:
DFPPWDKDKDKDKDKDWDWDDPVVDIKIKMKIKIKIKMWTWGADPNDIKIKMKM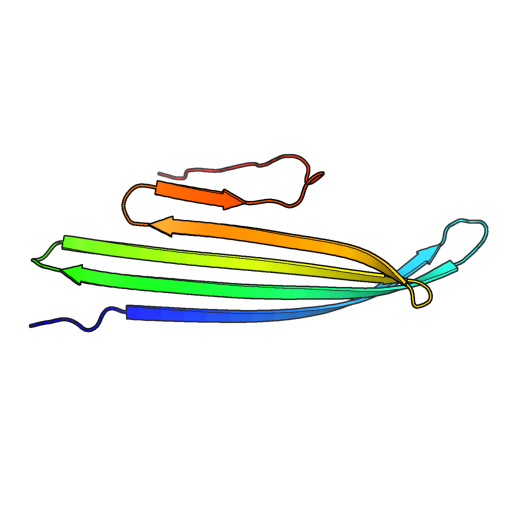KIWMWIAIPNRTPDTWMWIWIDTRPDIDIDTDPPDDDDDDDDDD

Radius of gyration: 19.03 Å; chains: 1; bounding box: 45×22×61 Å